Protein AF-A0A820QED5-F1 (afdb_monomer_lite)

InterPro domains:
  IPR005814 Aminotransferase class-III [PF00202] (4-83)
  IPR015421 Pyridoxal phosphate-dependent transferase, major domain [G3DSA:3.40.640.10] (1-86)
  IPR015424 Pyridoxal phosphate-dependent transferase [SSF53383] (4-84)
  IPR049704 Aminotransferases class-III pyridoxal-phosphate attachment site [PS00600] (9-49)

pLDDT: mean 87.17, std 9.36, range [42.09, 97.06]

Radius of gyration: 14.89 Å; chains: 1; bounding box: 36×29×36 Å

Foldseek 3Di:
DQVVVVHAFEAECQPPACCNVVPDNGPCCVDPVRDDGQKYKYHDVQQVPAGDIDIDGDPVVVVVCVVVVDDDDDPCVPPVVSVVSNVD

Organism: NCBI:txid433720

Secondary structure (DSSP, 8-state):
--GGGTPPPEEE-TTTTTTTTSS-SSGGGGSTT----SEEEE-GGGGTTS---EEEE-HHHHHHHHHTTPPP--TTTT-HHHHHGGG-

Structure (mmCIF, N/CA/C/O backbone):
data_AF-A0A820QED5-F1
#
_entry.id   AF-A0A820QED5-F1
#
loop_
_atom_site.group_PDB
_atom_site.id
_atom_site.type_symbol
_atom_site.label_atom_id
_atom_site.label_alt_id
_atom_site.label_comp_id
_atom_site.label_asym_id
_atom_site.label_entity_id
_atom_site.label_seq_id
_atom_site.pdbx_PDB_ins_code
_atom_site.Cartn_x
_atom_site.Cartn_y
_atom_site.Cartn_z
_atom_site.occupancy
_atom_site.B_iso_or_equiv
_atom_site.auth_seq_id
_atom_site.auth_comp_id
_atom_site.auth_asym_id
_atom_site.auth_atom_id
_atom_site.pdbx_PDB_model_num
ATOM 1 N N . TYR A 1 1 ? -18.382 -12.057 -2.382 1.00 72.31 1 TYR A N 1
ATOM 2 C CA . TYR A 1 1 ? -18.335 -13.168 -1.400 1.00 72.31 1 TYR A CA 1
ATOM 3 C C . TYR A 1 1 ? -17.854 -12.733 -0.012 1.00 72.31 1 TYR A C 1
ATOM 5 O O . TYR A 1 1 ? -18.544 -13.010 0.963 1.00 72.31 1 TYR A O 1
ATOM 13 N N . LEU A 1 2 ? -16.698 -12.067 0.112 1.00 82.62 2 LEU A N 1
ATOM 14 C CA . LEU A 1 2 ? -16.161 -11.652 1.421 1.00 82.62 2 LEU A CA 1
ATOM 15 C C . LEU A 1 2 ? -17.031 -10.579 2.099 1.00 82.62 2 LEU A C 1
ATOM 17 O O . LEU A 1 2 ? -17.464 -10.765 3.234 1.00 82.62 2 LEU A O 1
ATOM 21 N N . GLN A 1 3 ? -17.413 -9.543 1.348 1.00 77.31 3 GLN A N 1
ATOM 22 C CA . GLN A 1 3 ? -18.274 -8.460 1.839 1.00 77.31 3 GLN A CA 1
ATOM 23 C C . GLN A 1 3 ? -19.635 -8.955 2.356 1.00 77.31 3 GLN A C 1
ATOM 25 O O . GLN A 1 3 ? -20.074 -8.546 3.425 1.00 77.31 3 GLN A O 1
ATOM 30 N N . SER A 1 4 ? -20.270 -9.915 1.671 1.00 82.25 4 SER A N 1
ATOM 31 C CA . SER A 1 4 ? -21.545 -10.509 2.118 1.00 82.25 4 SER A CA 1
ATOM 32 C C . SER A 1 4 ? -21.441 -11.300 3.428 1.00 82.25 4 SER A C 1
ATOM 34 O O . SER A 1 4 ? -22.461 -11.682 3.989 1.00 82.25 4 SER A O 1
ATOM 36 N N . ARG A 1 5 ? -20.223 -11.585 3.900 1.00 89.88 5 ARG A N 1
ATOM 37 C CA . ARG A 1 5 ? -19.949 -12.272 5.169 1.00 89.88 5 ARG A CA 1
ATOM 38 C C . ARG A 1 5 ? -19.390 -11.331 6.240 1.00 89.88 5 ARG A C 1
ATOM 40 O O . ARG A 1 5 ? -18.982 -11.812 7.290 1.00 89.88 5 ARG A O 1
ATOM 47 N N . GLY A 1 6 ? -19.339 -10.022 5.972 1.00 87.88 6 GLY A N 1
ATOM 48 C CA . GLY A 1 6 ? -18.729 -9.040 6.872 1.00 87.88 6 GLY A CA 1
ATOM 49 C C . GLY A 1 6 ? -17.209 -9.184 6.999 1.00 87.88 6 GLY A C 1
ATOM 50 O O . GLY A 1 6 ? -16.641 -8.759 7.998 1.00 87.88 6 GLY A O 1
ATOM 51 N N . ILE A 1 7 ? -16.548 -9.815 6.022 1.00 91.88 7 ILE A N 1
ATOM 52 C CA . ILE A 1 7 ? -15.094 -10.006 6.018 1.00 91.88 7 ILE A CA 1
ATOM 53 C C . ILE A 1 7 ? -14.459 -8.919 5.153 1.00 91.88 7 ILE A C 1
ATOM 55 O O . ILE A 1 7 ? -14.824 -8.776 3.983 1.00 91.88 7 ILE A O 1
ATOM 59 N N . LEU A 1 8 ? -13.487 -8.206 5.724 1.00 92.75 8 LEU A N 1
ATOM 60 C CA . LEU A 1 8 ? -12.708 -7.184 5.026 1.00 92.75 8 LEU A CA 1
ATOM 61 C C . LEU A 1 8 ? -11.597 -7.822 4.184 1.00 92.75 8 LEU A C 1
ATOM 63 O O . LEU A 1 8 ? -10.948 -8.785 4.598 1.00 92.75 8 LEU A O 1
ATOM 67 N N . CYS A 1 9 ? -11.376 -7.273 2.996 1.00 93.88 9 CYS A N 1
ATOM 68 C CA . CYS A 1 9 ? -10.349 -7.690 2.056 1.00 93.88 9 CYS A CA 1
ATOM 69 C C . CYS A 1 9 ? -9.169 -6.712 2.076 1.00 93.88 9 CYS A C 1
ATOM 71 O O . CYS A 1 9 ? -9.345 -5.505 1.911 1.00 93.88 9 CYS A O 1
ATOM 73 N N . VAL A 1 10 ? -7.958 -7.247 2.236 1.00 94.94 10 VAL A N 1
ATOM 74 C CA . VAL A 1 10 ? -6.707 -6.485 2.177 1.00 94.94 10 VAL A CA 1
ATOM 75 C C . VAL A 1 10 ? -5.893 -6.984 0.990 1.00 94.94 10 VAL A C 1
ATOM 77 O O . VAL A 1 10 ? -5.563 -8.168 0.925 1.00 94.94 10 VAL A O 1
ATOM 80 N N . ALA A 1 11 ? -5.556 -6.086 0.070 1.00 95.38 11 ALA A N 1
ATOM 81 C CA . ALA A 1 11 ? -4.580 -6.347 -0.976 1.00 95.38 11 ALA A CA 1
ATOM 82 C C . ALA A 1 11 ? -3.204 -5.842 -0.524 1.00 95.38 11 ALA A C 1
ATOM 84 O O . ALA A 1 11 ? -3.006 -4.641 -0.331 1.00 95.38 11 ALA A O 1
ATOM 85 N N . ASP A 1 12 ? -2.253 -6.760 -0.348 1.00 95.94 12 ASP A N 1
ATOM 86 C CA . ASP A 1 12 ? -0.865 -6.386 -0.083 1.00 95.94 12 ASP A CA 1
ATOM 87 C C . ASP A 1 12 ? -0.126 -6.136 -1.396 1.00 95.94 12 ASP A C 1
ATOM 89 O O . ASP A 1 12 ? 0.294 -7.069 -2.080 1.00 95.94 12 ASP A O 1
ATOM 93 N N . GLU A 1 13 ? 0.018 -4.860 -1.747 1.00 96.50 13 GLU A N 1
ATOM 94 C CA . GLU A 1 13 ? 0.662 -4.417 -2.982 1.00 96.50 13 GLU A CA 1
ATOM 95 C C . GLU A 1 13 ? 2.072 -3.869 -2.727 1.00 96.50 13 GLU A C 1
ATOM 97 O O . GLU A 1 13 ? 2.679 -3.258 -3.610 1.00 96.50 13 GLU A O 1
ATOM 102 N N . VAL A 1 14 ? 2.651 -4.120 -1.544 1.00 95.75 14 VAL A N 1
ATOM 103 C CA . VAL A 1 14 ? 3.987 -3.624 -1.193 1.00 95.75 14 VAL A CA 1
ATOM 104 C C . VAL A 1 14 ? 5.033 -4.168 -2.168 1.00 95.75 14 VAL A C 1
ATOM 106 O O . VAL A 1 14 ? 5.987 -3.470 -2.491 1.00 95.75 14 VAL A O 1
ATOM 109 N N . GLN A 1 15 ? 4.900 -5.418 -2.621 1.00 94.06 15 GLN A N 1
ATOM 110 C CA . GLN A 1 15 ? 5.804 -6.012 -3.615 1.00 94.06 15 GLN A CA 1
ATOM 111 C C . GLN A 1 15 ? 5.263 -5.922 -5.041 1.00 94.06 15 GLN A C 1
ATOM 113 O O . GLN A 1 15 ? 6.043 -5.746 -5.975 1.00 94.06 15 GLN A O 1
ATOM 118 N N . THR A 1 16 ? 3.964 -6.135 -5.207 1.00 94.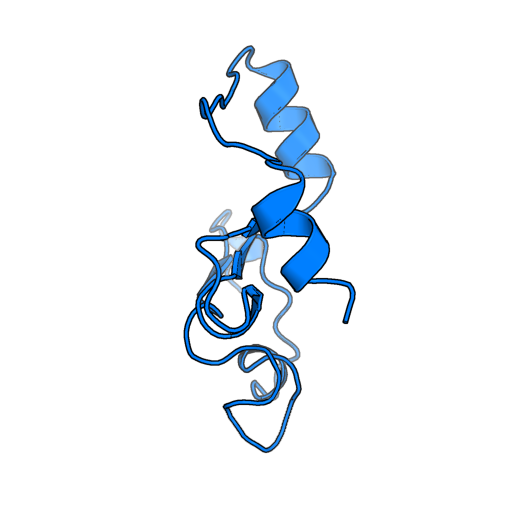25 16 THR A N 1
ATOM 119 C CA . THR A 1 16 ? 3.351 -6.448 -6.499 1.00 94.25 16 THR A CA 1
ATOM 120 C C . THR A 1 16 ? 2.757 -5.239 -7.211 1.00 94.25 16 THR A C 1
ATOM 122 O O . THR A 1 16 ? 2.556 -5.310 -8.426 1.00 94.25 16 THR A O 1
ATOM 125 N N . GLY A 1 17 ? 2.550 -4.134 -6.491 1.0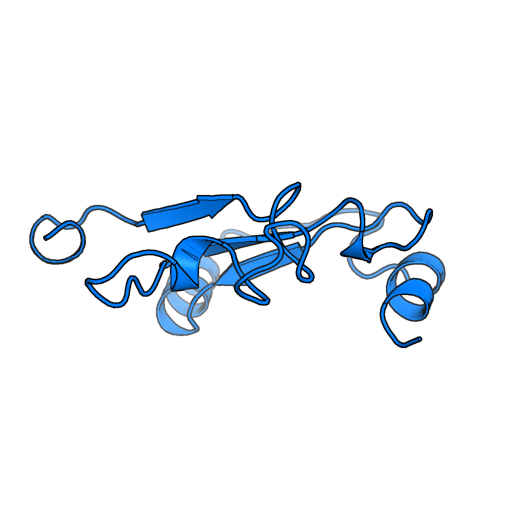0 91.94 17 GLY A N 1
ATOM 126 C CA . GLY A 1 17 ? 2.027 -2.894 -7.043 1.00 91.94 17 GLY A CA 1
ATOM 127 C C . GLY A 1 17 ? 3.019 -2.189 -7.967 1.00 91.94 17 GLY A C 1
ATOM 128 O O . GLY A 1 17 ? 4.154 -2.632 -8.172 1.00 91.94 17 GLY A O 1
ATOM 129 N N . PHE A 1 18 ? 2.595 -1.052 -8.518 1.00 93.06 18 PHE A N 1
ATOM 130 C CA . PHE A 1 18 ? 3.389 -0.247 -9.454 1.00 93.06 18 PHE A CA 1
ATOM 131 C C . PHE A 1 18 ? 3.855 -1.038 -10.686 1.00 93.06 18 PHE A C 1
ATOM 133 O O . PHE A 1 18 ? 4.992 -0.901 -11.139 1.00 93.06 18 PHE A O 1
ATOM 140 N N . GLY A 1 19 ? 2.989 -1.901 -11.221 1.00 93.06 19 GLY A N 1
ATOM 141 C CA . GLY A 1 19 ? 3.264 -2.636 -12.456 1.00 93.06 19 GLY A CA 1
ATOM 142 C C . GLY A 1 19 ? 4.247 -3.797 -12.313 1.00 93.06 19 GLY A C 1
ATOM 143 O O . GLY A 1 19 ? 4.653 -4.374 -13.322 1.00 93.06 19 GLY A O 1
ATOM 144 N N . ARG A 1 20 ? 4.653 -4.175 -11.090 1.00 91.31 20 ARG A N 1
ATOM 145 C CA . ARG A 1 20 ? 5.661 -5.229 -10.883 1.00 91.31 20 ARG A CA 1
ATOM 146 C C . ARG A 1 20 ? 5.221 -6.590 -11.429 1.00 91.31 20 ARG A C 1
ATOM 148 O O . ARG A 1 20 ? 6.075 -7.368 -11.848 1.00 91.31 20 ARG A O 1
ATOM 155 N N . SER A 1 21 ? 3.920 -6.870 -11.425 1.00 89.00 21 SER A N 1
ATOM 156 C CA . SER A 1 21 ? 3.326 -8.098 -11.971 1.00 89.00 21 SER A CA 1
ATOM 157 C C . SER A 1 21 ? 3.269 -8.130 -13.508 1.00 89.00 21 SER A C 1
ATOM 159 O O . SER A 1 21 ? 2.951 -9.166 -14.087 1.00 89.00 21 SER A O 1
ATOM 161 N N . GLY A 1 22 ? 3.592 -7.022 -14.183 1.00 88.81 22 GLY A N 1
ATOM 162 C CA . GLY A 1 22 ? 3.737 -6.920 -15.637 1.00 88.81 22 GLY A CA 1
ATOM 163 C C . GLY A 1 22 ? 2.433 -6.720 -16.412 1.00 88.81 22 GLY A C 1
ATOM 164 O O . GLY A 1 22 ? 2.412 -5.931 -17.351 1.00 88.81 22 GLY A O 1
ATOM 165 N N . ALA A 1 23 ? 1.350 -7.398 -16.031 1.00 88.00 23 ALA A N 1
ATOM 166 C CA . ALA A 1 23 ? 0.073 -7.319 -16.751 1.00 88.00 23 ALA A CA 1
ATOM 167 C C . ALA A 1 23 ? -0.827 -6.156 -16.295 1.00 88.00 23 ALA A C 1
ATOM 169 O O . ALA A 1 23 ? -1.616 -5.642 -17.084 1.00 88.00 23 ALA A O 1
ATOM 170 N N . HIS A 1 24 ? -0.704 -5.731 -15.036 1.00 92.00 24 HIS A N 1
ATOM 171 C CA . HIS A 1 24 ? -1.563 -4.719 -14.421 1.00 92.00 24 HIS A CA 1
ATOM 172 C C . HIS A 1 24 ? -0.749 -3.793 -13.523 1.00 92.00 24 HIS A C 1
ATOM 174 O O . HIS A 1 24 ? 0.309 -4.178 -13.025 1.00 92.00 24 HIS A O 1
ATOM 180 N N . PHE A 1 25 ? -1.250 -2.577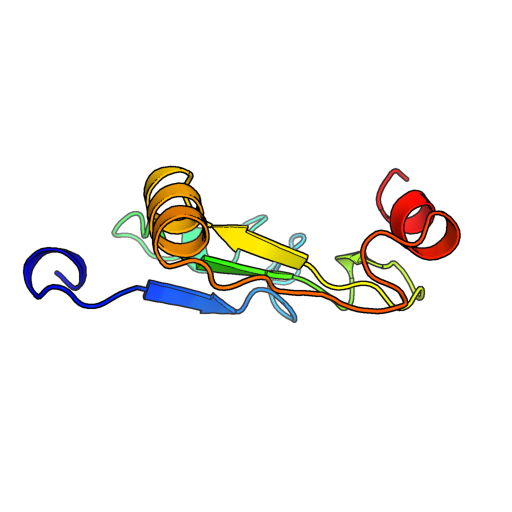 -13.291 1.00 92.62 25 PHE A N 1
ATOM 181 C CA . PHE A 1 25 ? -0.611 -1.646 -12.360 1.00 92.62 25 PHE A CA 1
ATOM 182 C C . PHE A 1 25 ? -0.721 -2.139 -10.909 1.00 92.62 25 PHE A C 1
ATOM 184 O O . PHE A 1 25 ? 0.258 -2.061 -10.162 1.00 92.62 25 PHE A O 1
ATOM 191 N N . TRP A 1 26 ? -1.874 -2.706 -10.546 1.00 94.25 26 TRP A N 1
ATOM 192 C CA . TRP A 1 26 ? -2.115 -3.406 -9.287 1.00 94.25 26 TRP A CA 1
ATOM 193 C C . TRP A 1 26 ? -2.295 -4.898 -9.542 1.00 94.25 26 TRP A C 1
ATOM 195 O O . TRP A 1 26 ? -2.954 -5.289 -10.502 1.00 94.25 26 TRP A O 1
ATOM 205 N N . ALA A 1 27 ? -1.723 -5.761 -8.706 1.00 93.44 27 ALA A N 1
ATOM 206 C CA . ALA A 1 27 ? -1.878 -7.198 -8.891 1.00 93.44 27 ALA A CA 1
ATOM 207 C C . ALA A 1 27 ? -3.306 -7.684 -8.627 1.00 93.44 27 ALA A C 1
ATOM 209 O O . ALA A 1 27 ? -3.728 -8.641 -9.277 1.00 93.44 27 ALA A O 1
ATOM 210 N N . TYR A 1 28 ? -4.075 -7.030 -7.752 1.00 92.75 28 TYR A N 1
ATOM 211 C CA . TYR A 1 28 ? -5.479 -7.401 -7.550 1.00 92.75 28 TYR A CA 1
ATOM 212 C C . TYR A 1 28 ? -6.355 -7.215 -8.807 1.00 92.75 28 TYR A C 1
ATOM 214 O O . TYR A 1 28 ? -7.363 -7.906 -8.941 1.00 92.75 28 TYR A O 1
ATOM 222 N N . ASP A 1 29 ? -5.950 -6.384 -9.776 1.00 92.75 29 ASP A N 1
ATOM 223 C CA . ASP A 1 29 ? -6.663 -6.243 -11.058 1.00 92.75 29 ASP A CA 1
ATOM 224 C C . ASP A 1 29 ? -6.545 -7.498 -11.945 1.00 92.75 29 ASP A C 1
ATOM 226 O O . ASP A 1 29 ? -7.313 -7.665 -12.891 1.00 92.75 29 ASP A O 1
ATOM 230 N N . SER A 1 30 ? -5.599 -8.400 -11.650 1.00 90.00 30 SER A N 1
ATOM 231 C CA . SER A 1 30 ? -5.424 -9.653 -12.400 1.00 90.00 30 SER A CA 1
ATOM 232 C C . SER A 1 30 ? -6.501 -10.704 -12.108 1.00 90.00 30 SER A C 1
ATOM 234 O O . SER A 1 30 ? -6.642 -11.675 -12.856 1.00 90.00 30 SER A O 1
ATOM 236 N N . TYR A 1 31 ? -7.280 -10.530 -11.035 1.00 87.06 31 TYR A N 1
ATOM 237 C CA . TYR A 1 31 ? -8.372 -11.438 -10.705 1.00 87.06 31 TYR A CA 1
ATOM 238 C C . TYR A 1 31 ? -9.565 -11.198 -11.636 1.00 87.06 31 TYR A C 1
ATOM 240 O O . TYR A 1 31 ? -10.148 -10.116 -11.663 1.00 87.06 31 TYR A O 1
ATOM 248 N N . GLN A 1 32 ? -9.978 -12.247 -12.354 1.00 73.69 32 GLN A N 1
ATOM 249 C CA . GLN A 1 32 ? -11.043 -12.180 -13.367 1.00 73.69 32 GLN A CA 1
ATOM 250 C C . GLN A 1 32 ? -12.399 -11.697 -12.826 1.00 73.69 32 GLN A C 1
ATOM 252 O O . GLN A 1 32 ? -13.211 -11.182 -13.588 1.00 73.69 32 GLN A O 1
ATOM 257 N N . GLU A 1 33 ? -12.645 -11.844 -11.523 1.00 78.75 33 GLU A N 1
ATOM 258 C CA . GLU A 1 33 ? -13.900 -11.441 -10.878 1.00 78.75 33 GLU A CA 1
ATOM 259 C C . GLU A 1 33 ? -13.969 -9.941 -10.528 1.00 78.75 33 GLU A C 1
ATOM 261 O O . GLU A 1 33 ? -14.977 -9.502 -9.980 1.00 78.75 33 GLU A O 1
ATOM 266 N N . GLY A 1 34 ? -12.936 -9.144 -10.843 1.00 81.00 34 GLY A N 1
ATOM 267 C CA . GLY A 1 34 ? -12.928 -7.703 -10.567 1.00 81.00 34 GLY A CA 1
ATOM 268 C C . GLY A 1 34 ? -12.935 -7.404 -9.066 1.00 81.00 34 GLY A C 1
ATOM 269 O O . GLY A 1 34 ? -13.888 -6.837 -8.532 1.00 81.00 34 GLY A O 1
ATOM 270 N N . VAL A 1 35 ? -11.879 -7.827 -8.366 1.00 87.19 35 VAL A N 1
ATOM 271 C CA . VAL A 1 35 ? -11.759 -7.660 -6.911 1.00 87.19 35 VAL A CA 1
ATOM 272 C C . VAL A 1 35 ? -11.556 -6.186 -6.557 1.00 87.19 35 VAL A C 1
ATOM 274 O O . VAL A 1 35 ? -10.613 -5.558 -7.024 1.00 87.19 35 VAL A O 1
ATOM 277 N N . ILE A 1 36 ? -12.404 -5.659 -5.669 1.00 89.94 36 ILE A N 1
ATOM 278 C CA . ILE A 1 36 ? -12.241 -4.331 -5.063 1.00 89.94 36 ILE A CA 1
ATOM 279 C C . ILE A 1 36 ? -11.902 -4.535 -3.580 1.00 89.94 36 ILE A C 1
ATOM 281 O O . ILE A 1 36 ? -12.801 -4.876 -2.803 1.00 89.94 36 ILE A O 1
ATOM 285 N N . PRO A 1 37 ? -10.627 -4.395 -3.175 1.00 93.38 37 PRO A N 1
ATOM 286 C CA . PRO A 1 37 ? -10.228 -4.562 -1.784 1.00 93.38 37 PRO A CA 1
ATOM 287 C C . PRO A 1 37 ? -10.693 -3.382 -0.920 1.00 93.38 37 PRO A C 1
ATOM 289 O O . PRO A 1 37 ? -10.871 -2.261 -1.394 1.00 93.38 37 PRO A O 1
ATOM 292 N N . ASP A 1 38 ? -10.854 -3.632 0.377 1.00 95.56 38 ASP A N 1
ATOM 293 C CA . ASP A 1 38 ? -11.209 -2.608 1.367 1.00 95.56 38 ASP A CA 1
ATOM 294 C C . ASP A 1 38 ? -9.974 -1.831 1.840 1.00 95.56 38 ASP A C 1
ATOM 296 O O . ASP A 1 38 ? -10.064 -0.661 2.225 1.00 95.56 38 ASP A O 1
ATOM 300 N N . PHE A 1 39 ? -8.810 -2.481 1.771 1.00 96.56 39 PHE A N 1
ATOM 301 C CA . PHE A 1 39 ? -7.509 -1.903 2.069 1.00 96.56 39 PHE A CA 1
ATOM 302 C C . PHE A 1 39 ? -6.472 -2.284 1.018 1.00 96.56 39 PHE A C 1
ATOM 304 O O . PHE A 1 39 ? -6.437 -3.426 0.561 1.00 96.56 39 PHE A O 1
ATOM 311 N N . VAL A 1 40 ? -5.566 -1.357 0.716 1.00 96.94 40 VAL A N 1
ATOM 312 C CA . VAL A 1 40 ? -4.374 -1.611 -0.099 1.00 96.94 40 VAL A CA 1
ATOM 313 C C . VAL A 1 40 ? -3.141 -1.115 0.644 1.00 96.94 40 VAL A C 1
ATOM 315 O O . VAL A 1 40 ? -3.079 0.060 1.013 1.00 96.94 40 VAL A O 1
ATOM 318 N N . THR A 1 41 ? -2.154 -1.984 0.864 1.00 97.06 41 THR A N 1
ATOM 319 C CA . THR A 1 41 ? -0.862 -1.585 1.445 1.00 97.06 41 THR A CA 1
ATOM 320 C C . THR A 1 41 ? 0.160 -1.312 0.347 1.00 97.06 41 THR A C 1
ATOM 322 O O . THR A 1 41 ? 0.288 -2.066 -0.614 1.00 97.06 41 THR A O 1
ATOM 325 N N . LEU A 1 42 ? 0.906 -0.220 0.497 1.00 95.88 42 LEU A N 1
ATOM 326 C CA . LEU A 1 42 ? 1.902 0.258 -0.456 1.00 95.88 42 LEU A CA 1
ATOM 327 C C . LEU A 1 42 ? 3.243 0.502 0.236 1.00 95.88 42 LEU A C 1
ATOM 329 O O . LEU A 1 42 ? 3.302 0.886 1.404 1.00 95.88 42 LEU A O 1
ATOM 333 N N . GLY A 1 43 ? 4.332 0.333 -0.508 1.00 93.44 43 GLY A N 1
ATOM 334 C CA . GLY A 1 43 ? 5.694 0.576 -0.039 1.00 93.44 43 GLY A CA 1
ATOM 335 C C . GLY A 1 43 ? 6.708 0.257 -1.132 1.00 93.44 43 GLY A C 1
ATOM 336 O O . GLY A 1 43 ? 6.389 0.378 -2.311 1.00 93.44 43 GLY A O 1
ATOM 337 N N . LYS A 1 44 ? 7.923 -0.158 -0.748 1.00 91.69 44 LYS A N 1
ATOM 338 C CA . LYS A 1 44 ? 9.035 -0.536 -1.647 1.00 91.69 44 LYS A CA 1
ATOM 339 C C . LYS A 1 44 ? 9.198 0.410 -2.845 1.00 91.69 44 LYS A C 1
ATOM 341 O O . LYS A 1 44 ? 9.785 1.477 -2.692 1.00 91.69 44 LYS A O 1
ATOM 346 N N . SER A 1 45 ? 8.695 0.030 -4.024 1.00 89.62 45 SER A N 1
ATOM 347 C CA . SER A 1 45 ? 8.789 0.828 -5.251 1.00 89.62 45 SER A CA 1
ATOM 348 C C . SER A 1 45 ? 8.100 2.184 -5.136 1.00 89.62 45 SER A C 1
ATOM 350 O O . SER A 1 45 ? 8.554 3.118 -5.784 1.00 89.62 45 SER A O 1
ATOM 352 N N . MET A 1 46 ? 7.102 2.328 -4.258 1.00 89.81 46 MET A N 1
ATOM 353 C CA . MET A 1 46 ? 6.443 3.606 -3.964 1.00 89.81 46 MET A CA 1
ATOM 354 C C . MET A 1 46 ? 7.428 4.705 -3.551 1.00 89.81 46 MET A C 1
ATOM 356 O O . MET A 1 46 ? 7.215 5.874 -3.851 1.00 89.81 46 MET A O 1
ATOM 360 N N . GLY A 1 47 ? 8.488 4.331 -2.831 1.00 86.56 47 GLY A N 1
ATOM 361 C CA . GLY A 1 47 ? 9.480 5.274 -2.329 1.00 86.56 47 GLY A CA 1
ATOM 362 C C . GLY A 1 47 ? 10.667 5.505 -3.241 1.00 86.56 47 GLY A C 1
ATOM 363 O O . GLY A 1 47 ? 11.482 6.364 -2.928 1.00 86.56 47 GLY A O 1
ATOM 364 N N . ASN A 1 48 ? 10.819 4.716 -4.307 1.00 87.38 48 ASN A N 1
ATOM 365 C CA . ASN A 1 48 ? 11.987 4.746 -5.190 1.00 87.38 48 ASN A CA 1
ATOM 366 C C . ASN A 1 48 ? 13.336 4.861 -4.433 1.00 87.38 48 ASN A C 1
ATOM 368 O O . ASN A 1 48 ? 14.199 5.669 -4.768 1.00 87.38 48 ASN A O 1
ATOM 372 N N . GLY A 1 49 ? 13.491 4.084 -3.353 1.00 85.19 49 GLY A N 1
ATOM 373 C CA . GLY A 1 49 ? 14.675 4.103 -2.481 1.00 85.19 49 GLY A CA 1
ATOM 374 C C . GLY A 1 49 ? 14.542 4.934 -1.197 1.00 85.19 49 GLY A C 1
ATOM 375 O O . GLY A 1 49 ? 15.357 4.767 -0.292 1.00 85.19 49 GLY A O 1
ATOM 376 N N . PHE A 1 50 ? 13.503 5.761 -1.057 1.00 90.00 50 PHE A N 1
ATOM 377 C CA . PHE A 1 50 ? 13.180 6.465 0.186 1.00 90.00 50 PHE A CA 1
ATOM 378 C C . PHE A 1 50 ? 12.250 5.640 1.091 1.00 90.00 50 PHE A C 1
ATOM 380 O O . PHE A 1 50 ? 11.364 4.936 0.597 1.00 90.00 50 PHE A O 1
ATOM 387 N N . PRO A 1 51 ? 12.405 5.731 2.426 1.00 89.31 51 PRO A N 1
ATOM 388 C CA . PRO A 1 51 ? 11.517 5.056 3.362 1.00 89.31 51 PRO A CA 1
ATOM 389 C C . PRO A 1 51 ? 10.142 5.733 3.362 1.00 89.31 51 PRO A C 1
ATOM 391 O O . PRO A 1 51 ? 9.961 6.813 3.929 1.00 89.31 51 PRO A O 1
ATOM 394 N N . VAL A 1 52 ? 9.171 5.093 2.713 1.00 91.25 52 VAL A N 1
ATOM 395 C CA . VAL A 1 52 ? 7.767 5.512 2.694 1.00 91.25 52 VAL A CA 1
ATOM 396 C C . VAL A 1 52 ? 6.861 4.302 2.466 1.00 91.25 52 VAL A C 1
ATOM 398 O O . VAL A 1 52 ? 7.191 3.389 1.705 1.00 91.25 52 VAL A O 1
ATOM 401 N N . ALA A 1 53 ? 5.718 4.296 3.142 1.00 93.31 53 ALA A N 1
ATOM 402 C CA . ALA A 1 53 ? 4.654 3.313 2.993 1.00 93.31 53 ALA A CA 1
ATOM 403 C C . ALA A 1 53 ? 3.304 4.027 3.108 1.00 93.31 53 ALA A C 1
ATOM 405 O O . ALA A 1 53 ? 3.227 5.115 3.684 1.00 93.31 53 ALA A O 1
ATOM 406 N N . ALA A 1 54 ? 2.258 3.438 2.541 1.00 93.38 54 ALA A N 1
ATOM 407 C CA . ALA A 1 54 ? 0.907 3.975 2.622 1.00 93.38 54 ALA A CA 1
ATOM 408 C C . ALA A 1 54 ? -0.107 2.847 2.799 1.00 93.38 54 ALA A C 1
ATOM 410 O O . ALA A 1 54 ? 0.092 1.729 2.327 1.00 93.38 54 ALA A O 1
ATOM 411 N N . LEU A 1 55 ? -1.201 3.167 3.480 1.00 95.00 55 LEU A N 1
ATOM 412 C CA . LEU A 1 55 ? -2.398 2.346 3.543 1.00 95.00 55 LEU A CA 1
ATOM 413 C C . LEU A 1 55 ? -3.514 3.148 2.884 1.00 95.00 55 LEU A C 1
ATOM 415 O O . LEU A 1 55 ? -3.825 4.253 3.323 1.00 95.00 55 LEU A O 1
ATOM 419 N N . ILE A 1 56 ? -4.095 2.602 1.826 1.00 95.25 56 ILE A N 1
ATOM 420 C CA . ILE A 1 56 ? -5.277 3.164 1.179 1.00 95.25 56 ILE A CA 1
ATOM 421 C C . ILE A 1 56 ? -6.481 2.390 1.695 1.00 95.25 56 ILE A C 1
ATOM 423 O O . ILE A 1 56 ? -6.446 1.164 1.756 1.00 95.25 56 ILE A O 1
ATOM 427 N N . THR A 1 57 ? -7.545 3.098 2.055 1.00 95.38 57 THR A N 1
ATOM 428 C CA . THR A 1 57 ? -8.823 2.493 2.428 1.00 95.38 57 THR A CA 1
ATOM 429 C C . THR A 1 57 ? -9.985 3.357 1.956 1.00 95.38 57 THR A C 1
ATOM 431 O O . THR A 1 57 ? -9.796 4.485 1.490 1.00 95.38 57 THR A O 1
ATOM 434 N N . ARG A 1 58 ? -11.195 2.810 2.037 1.00 93.81 58 ARG A N 1
ATOM 435 C CA . ARG A 1 58 ? -12.422 3.510 1.673 1.00 93.81 58 ARG A CA 1
ATOM 436 C C . ARG A 1 58 ? -12.797 4.545 2.735 1.00 93.81 58 ARG A C 1
ATOM 438 O O . ARG A 1 58 ? -12.524 4.392 3.922 1.00 93.81 58 ARG A O 1
ATOM 445 N N . LYS A 1 59 ? -13.484 5.598 2.293 1.00 92.88 59 LYS A N 1
ATOM 446 C CA . LYS A 1 59 ? -13.855 6.737 3.141 1.00 92.88 59 LYS A CA 1
ATOM 447 C C . LYS A 1 59 ? -14.784 6.357 4.301 1.00 92.88 59 LYS A C 1
ATOM 449 O O . LYS A 1 59 ? -14.649 6.931 5.373 1.00 92.88 59 LYS A O 1
ATOM 454 N N . ASP A 1 60 ? -15.701 5.414 4.089 1.00 92.81 60 ASP A N 1
ATOM 455 C CA . ASP A 1 60 ? -16.604 4.894 5.126 1.00 92.81 60 ASP A CA 1
ATOM 456 C C . ASP A 1 60 ? -15.824 4.258 6.286 1.00 92.81 60 ASP A C 1
ATOM 458 O O . ASP A 1 60 ? -16.097 4.553 7.445 1.00 92.81 60 ASP A O 1
ATOM 462 N N . ILE A 1 61 ? -14.789 3.477 5.970 1.00 91.81 61 ILE A N 1
ATOM 463 C CA . ILE A 1 61 ? -13.923 2.828 6.963 1.00 91.81 61 ILE A CA 1
ATOM 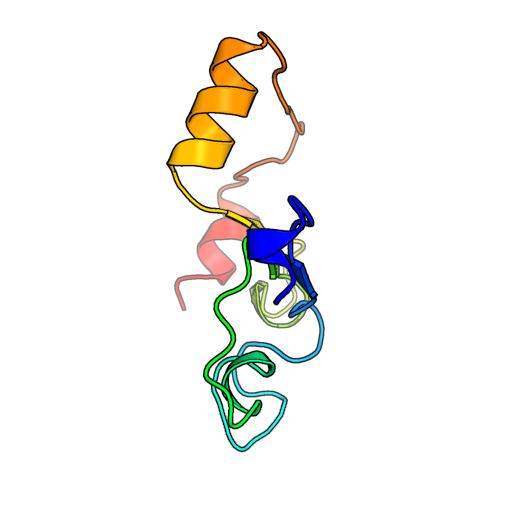464 C C . ILE A 1 61 ? -13.113 3.868 7.745 1.00 91.81 61 ILE A C 1
ATOM 466 O O . ILE A 1 61 ? -13.018 3.781 8.968 1.00 91.81 61 ILE A O 1
ATOM 4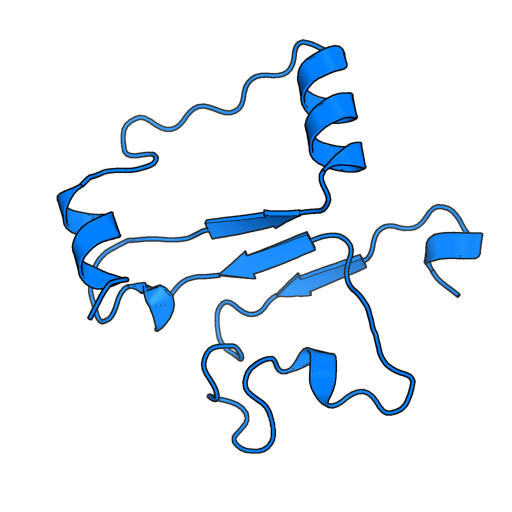70 N N . THR A 1 62 ? -12.546 4.875 7.069 1.00 90.38 62 THR A N 1
ATOM 471 C CA . THR A 1 62 ? -11.825 5.965 7.750 1.00 90.38 62 THR A CA 1
ATOM 472 C C . THR A 1 62 ? -12.743 6.749 8.687 1.00 90.38 62 THR A C 1
ATOM 474 O O . THR A 1 62 ? -12.356 7.028 9.816 1.00 90.38 62 THR A O 1
ATOM 477 N N . GLN A 1 63 ? -13.969 7.058 8.260 1.00 91.19 63 GLN A N 1
ATOM 478 C CA . GLN A 1 63 ? -14.944 7.773 9.090 1.00 91.19 63 GLN A CA 1
ATOM 479 C C . GLN A 1 63 ? -15.338 6.975 10.334 1.00 91.19 63 GLN A C 1
ATOM 481 O O . GLN A 1 63 ? -15.433 7.538 11.423 1.00 91.19 63 GLN A O 1
ATOM 486 N N . GLU A 1 64 ? -15.544 5.666 10.192 1.00 90.69 64 GLU A N 1
ATOM 487 C CA . GLU A 1 64 ? -15.830 4.797 11.332 1.00 90.69 64 GLU A CA 1
ATOM 488 C C . GLU A 1 64 ? -14.633 4.734 12.294 1.00 90.69 64 GLU A C 1
ATOM 490 O O . GLU A 1 64 ? -14.807 4.882 13.505 1.00 90.69 64 GLU A O 1
ATOM 495 N N . PHE A 1 65 ? -13.410 4.606 11.772 1.00 88.94 65 PHE A N 1
ATOM 496 C CA . PHE A 1 65 ? -12.180 4.625 12.568 1.00 88.94 65 PHE A CA 1
ATOM 497 C C . PHE A 1 65 ? -12.023 5.926 13.376 1.00 88.94 65 PHE A C 1
ATOM 499 O O . PHE A 1 65 ? -11.798 5.868 14.585 1.00 88.94 65 PHE A O 1
ATOM 506 N N . GLU A 1 66 ? -12.236 7.082 12.738 1.00 87.75 66 GLU A N 1
ATOM 507 C CA . GLU A 1 66 ? -12.218 8.403 13.385 1.00 87.75 66 GLU A CA 1
ATOM 508 C C . GLU A 1 66 ? -13.318 8.533 14.452 1.00 87.75 66 GLU A C 1
ATOM 510 O O . GLU A 1 66 ? -13.071 9.023 15.554 1.00 87.75 66 GLU A O 1
ATOM 515 N N . SER A 1 67 ? -14.532 8.052 14.161 1.00 89.62 67 SER A N 1
ATOM 516 C CA . SER A 1 67 ? -15.676 8.147 15.080 1.00 89.62 67 SER A CA 1
ATOM 517 C C . SER A 1 67 ? -15.504 7.334 16.367 1.00 89.62 67 SER A C 1
ATOM 519 O O . SER A 1 67 ? -16.055 7.697 17.405 1.00 89.62 67 SER A O 1
ATOM 521 N N . ASN A 1 68 ? -14.697 6.270 16.319 1.00 86.94 68 ASN A N 1
ATOM 522 C CA . ASN A 1 68 ? -14.367 5.440 17.476 1.00 86.94 68 ASN A CA 1
ATOM 523 C C . ASN A 1 68 ? -13.309 6.083 18.395 1.00 86.94 68 ASN A C 1
ATOM 525 O O . ASN A 1 68 ? -12.930 5.486 19.403 1.00 86.94 68 ASN A O 1
ATOM 529 N N . GLY A 1 69 ? -12.829 7.290 18.064 1.00 81.69 69 GLY A N 1
ATOM 530 C CA . GLY A 1 69 ? -11.850 8.036 18.857 1.00 81.69 69 GLY A CA 1
ATOM 531 C C . GLY A 1 69 ? -10.437 7.454 18.802 1.00 81.69 69 GLY A C 1
ATOM 532 O O . GLY A 1 69 ? -9.603 7.794 19.640 1.00 81.69 69 GLY A O 1
ATOM 533 N N . ILE A 1 70 ? -10.167 6.556 17.850 1.00 78.62 70 ILE A N 1
ATOM 534 C CA . ILE A 1 70 ? -8.846 5.965 17.656 1.00 78.62 70 ILE A CA 1
ATOM 535 C C . ILE A 1 70 ? -8.065 6.858 16.697 1.00 78.62 70 ILE A C 1
ATOM 537 O O . ILE A 1 70 ? -8.439 7.031 15.541 1.00 78.62 70 ILE A O 1
ATOM 541 N N . GLU A 1 71 ? -6.940 7.385 17.168 1.00 78.88 71 GLU A N 1
ATOM 542 C CA . GLU A 1 71 ? -5.994 8.115 16.331 1.00 78.88 71 GLU A CA 1
ATOM 543 C C . GLU A 1 71 ? -4.782 7.236 16.026 1.00 78.88 71 GLU A C 1
ATOM 545 O O . GLU A 1 71 ? -4.171 6.637 16.915 1.00 78.88 71 GLU A O 1
ATOM 550 N N . TYR A 1 72 ? -4.411 7.171 14.750 1.00 81.62 72 TYR A N 1
ATOM 551 C CA . TYR A 1 72 ? -3.142 6.594 14.332 1.00 81.62 72 TYR A CA 1
ATOM 552 C C . TYR A 1 72 ? -2.131 7.718 14.110 1.00 81.62 72 TYR A C 1
ATOM 554 O O . TYR A 1 72 ? -2.335 8.588 13.265 1.00 81.62 72 TYR A O 1
ATOM 562 N N . PHE A 1 73 ? -1.018 7.673 14.841 1.00 81.94 73 PHE A N 1
ATOM 563 C CA . PHE A 1 73 ? 0.061 8.647 14.722 1.00 81.94 73 PHE A CA 1
ATOM 564 C C . PHE A 1 73 ? 1.409 7.958 14.503 1.00 81.94 73 PHE A C 1
ATOM 566 O O . PHE A 1 73 ? 1.731 6.950 15.132 1.00 81.94 73 PHE A O 1
ATOM 573 N N . ASN A 1 74 ? 2.227 8.545 13.631 1.00 80.44 74 ASN A N 1
ATOM 574 C CA . ASN A 1 74 ? 3.619 8.169 13.427 1.00 80.44 74 ASN A CA 1
ATOM 575 C C . ASN A 1 74 ? 4.462 9.446 13.372 1.00 80.44 74 ASN A C 1
ATOM 577 O O . ASN A 1 74 ? 4.152 10.351 12.601 1.00 80.44 74 ASN A O 1
ATOM 581 N N . THR A 1 75 ? 5.553 9.493 14.138 1.00 80.69 75 THR A N 1
ATOM 582 C CA . THR A 1 75 ? 6.492 10.625 14.207 1.00 80.69 75 THR A CA 1
ATOM 583 C C . THR A 1 75 ? 6.985 11.096 12.835 1.00 80.69 75 THR A C 1
ATOM 585 O O . THR A 1 75 ? 7.212 12.287 12.639 1.00 80.69 75 THR A O 1
ATOM 588 N N . TYR A 1 76 ? 7.139 10.176 11.879 1.00 83.00 76 TYR A N 1
ATOM 589 C CA . TYR A 1 76 ? 7.573 10.470 10.509 1.00 83.00 76 TYR A CA 1
ATOM 590 C C . TYR A 1 76 ? 6.452 10.302 9.474 1.00 83.00 76 TYR A C 1
ATOM 592 O O . TYR A 1 76 ? 6.715 10.287 8.269 1.00 83.00 76 TYR A O 1
ATOM 600 N N . GLY A 1 77 ? 5.202 10.173 9.929 1.00 82.44 77 GLY A N 1
ATOM 601 C CA . GLY A 1 77 ? 4.033 10.115 9.061 1.00 82.44 77 GLY A CA 1
ATOM 602 C C . GLY A 1 77 ? 3.958 11.359 8.177 1.00 82.44 77 GLY A C 1
ATOM 603 O O . GLY A 1 77 ? 4.047 12.481 8.666 1.00 82.44 77 GLY A O 1
ATOM 604 N N . GLY A 1 78 ? 3.844 11.162 6.862 1.00 81.12 78 GLY A N 1
ATOM 605 C CA . GLY A 1 78 ? 3.764 12.270 5.906 1.00 81.12 78 GLY A CA 1
ATOM 606 C C . GLY A 1 78 ? 5.035 13.123 5.801 1.00 81.12 78 GLY A C 1
ATOM 607 O O . GLY A 1 78 ? 4.949 14.289 5.418 1.00 81.12 78 GLY A O 1
ATOM 608 N N . ASN A 1 79 ? 6.213 12.584 6.148 1.00 86.06 79 ASN A N 1
ATOM 609 C CA . ASN A 1 79 ? 7.457 13.348 6.068 1.00 86.06 79 ASN A CA 1
ATOM 610 C C . ASN A 1 79 ? 7.715 13.872 4.631 1.00 86.06 79 ASN A C 1
ATOM 612 O O . ASN A 1 79 ? 7.780 13.068 3.695 1.00 86.06 79 ASN A O 1
ATOM 616 N N . PRO A 1 80 ? 7.956 15.187 4.443 1.00 81.62 80 PRO A N 1
ATOM 617 C CA . PRO A 1 80 ? 8.090 15.788 3.115 1.00 81.62 80 PRO A CA 1
ATOM 618 C C . PRO A 1 80 ? 9.215 15.217 2.243 1.00 81.62 80 PRO A C 1
ATOM 620 O O . PRO A 1 80 ? 9.079 15.184 1.022 1.00 81.62 80 PRO A O 1
ATOM 623 N N . VAL A 1 81 ? 10.325 14.775 2.845 1.00 82.44 81 VAL A N 1
ATOM 624 C CA . VAL A 1 81 ? 11.471 14.205 2.114 1.00 82.44 81 VAL A CA 1
ATOM 625 C C . VAL A 1 81 ? 11.067 12.883 1.470 1.00 82.44 81 VAL A C 1
ATOM 627 O O . VAL A 1 81 ? 11.282 12.685 0.277 1.00 82.44 81 VAL A O 1
ATOM 630 N N . SER A 1 82 ? 10.415 12.020 2.245 1.00 80.56 82 SER A N 1
ATOM 631 C CA . SER A 1 82 ? 9.891 10.737 1.784 1.00 80.56 82 SER A CA 1
ATOM 632 C C . SER A 1 82 ? 8.733 10.900 0.793 1.00 80.56 82 SER A C 1
ATOM 634 O O . SER A 1 82 ? 8.694 10.215 -0.227 1.00 80.56 82 SER A O 1
ATOM 636 N N . CYS A 1 83 ? 7.812 11.838 1.039 1.00 80.00 83 CYS A N 1
ATOM 637 C CA . CYS A 1 83 ? 6.658 12.071 0.164 1.00 80.00 83 CYS A CA 1
ATOM 638 C C . CYS A 1 83 ? 7.035 12.694 -1.186 1.00 80.00 83 CYS A C 1
ATOM 640 O O . CYS A 1 83 ? 6.363 12.443 -2.180 1.00 80.00 83 CYS A O 1
ATOM 642 N N . ARG A 1 84 ? 8.118 13.475 -1.266 1.00 72.06 84 ARG A N 1
ATOM 643 C CA . ARG A 1 84 ? 8.575 14.046 -2.543 1.00 72.06 84 ARG A CA 1
ATOM 644 C C . ARG A 1 84 ? 9.146 12.993 -3.497 1.00 72.06 84 ARG A C 1
ATOM 646 O O . ARG A 1 84 ? 9.097 13.193 -4.706 1.00 72.06 84 ARG A O 1
ATOM 653 N N . GLY A 1 85 ? 9.654 11.875 -2.975 1.00 62.09 85 GLY A N 1
ATOM 654 C CA . GLY A 1 85 ? 10.084 10.737 -3.794 1.00 62.09 85 GLY A CA 1
ATOM 655 C C . GLY A 1 85 ? 8.936 10.062 -4.557 1.00 62.09 85 GLY A C 1
ATOM 656 O O . GLY A 1 85 ? 9.186 9.451 -5.586 1.00 62.09 85 GLY A O 1
ATOM 657 N N . PHE A 1 86 ? 7.689 10.219 -4.092 1.00 59.28 86 PHE A N 1
ATOM 658 C CA . PHE A 1 86 ? 6.486 9.666 -4.727 1.00 59.28 86 PHE A CA 1
ATOM 659 C C . PHE A 1 86 ? 5.991 10.480 -5.937 1.00 59.28 86 PHE A C 1
ATOM 661 O O . PHE A 1 86 ? 5.305 9.937 -6.794 1.00 59.28 86 PHE A O 1
ATOM 668 N N . SER A 1 87 ? 6.293 11.783 -6.013 1.00 56.97 87 SER A N 1
ATOM 669 C CA . SER A 1 87 ? 5.738 12.675 -7.047 1.00 56.97 87 SER A CA 1
ATOM 670 C C . SER A 1 87 ? 6.560 12.735 -8.342 1.00 56.97 87 SER A C 1
ATOM 672 O O . SER A 1 87 ? 6.340 13.654 -9.134 1.00 56.97 87 SER A O 1
ATOM 674 N N . GLN A 1 88 ? 7.561 11.865 -8.504 1.00 42.09 88 GLN A N 1
ATOM 675 C CA . GLN A 1 88 ? 8.433 11.815 -9.683 1.00 42.09 88 GLN A CA 1
ATOM 676 C C . GLN A 1 88 ? 8.142 10.593 -10.541 1.00 42.09 88 GLN A C 1
ATOM 678 O O . GLN A 1 88 ? 7.889 9.516 -9.959 1.00 42.09 88 GLN A O 1
#

Sequence (88 aa):
YLQSRGILCVADEVQTGFGRSGAHFWAYDSYQEGVIPDFVTLGKSMGNGFPVAALITRK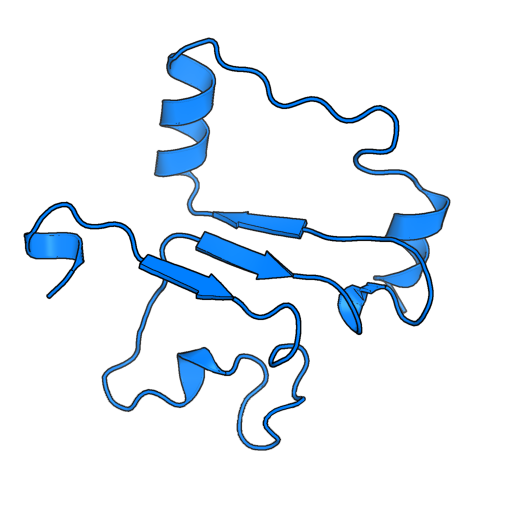DITQEFESNGIEYFNTYGGNPVSCRGFSQ